Protein AF-A0A914IK37-F1 (afdb_monomer)

Foldseek 3Di:
DDWDKDKDWDDDPVDTKIFIATPPVRHTFKIKDWDQDPVLVVCVVVQQELDRTKIFIAGPVRHTQWIWGTDRGHNDLDIDTDGDPPHPDPVSVVVSVVVSVVCSQVRNPVPSVVVVVVVVVVVVD

Mean predicted aligned error: 7.6 Å

Solvent-accessible surface area (backbone atoms only — not comparable to full-atom values): 7090 Å² total; per-residue (Å²): 137,87,84,47,73,46,81,41,85,35,93,50,99,85,46,74,26,35,36,35,25,38,56,89,79,66,44,72,63,30,36,35,41,57,47,89,50,82,65,32,57,54,34,31,75,72,56,30,25,63,47,52,66,27,38,40,35,19,37,80,89,64,51,70,44,26,36,37,34,56,44,95,40,78,80,34,78,47,70,44,80,44,72,34,93,86,57,79,53,66,67,61,52,50,49,52,53,54,51,50,51,53,49,42,38,64,62,58,31,64,67,57,36,50,52,50,58,51,56,64,55,65,80,75,118

pLDDT: mean 80.35, std 10.43, range [40.88, 93.88]

Secondary structure (DSSP, 8-state):
-PPEEEEEEE--TTS-EEEEEEETTTEEEEEEEEE--THHHHHHHTTS-S---EEEEE-TTS-EEEEEEE---TT--PEEEEE-TT---HHHHHHHHHHHHHHIIIII-HHHHHHHHHHHHHTT-

Nearest PDB structures (foldseek):
  4pso-assembly1_A  TM=4.545E-01  e=4.685E-01  Aeropyrum pernix K1
  4v36-assembly1_A  TM=4.606E-01  e=4.966E-01  Bacillus licheniformis
  6ncg-assembly2_B  TM=4.195E-01  e=2.542E+00  Homo sapiens
  2l1u-assembly1_A  TM=3.674E-01  e=1.191E+00  Mus musculus

Structure (mmCIF, N/CA/C/O backbone):
data_AF-A0A914IK37-F1
#
_entry.id   AF-A0A914IK37-F1
#
loop_
_atom_site.group_PDB
_atom_site.id
_atom_site.type_symbol
_atom_site.label_atom_id
_atom_site.label_alt_id
_atom_site.label_comp_id
_atom_site.label_asym_id
_atom_site.label_entity_id
_atom_site.label_seq_id
_atom_site.pdbx_PDB_ins_code
_atom_site.Cartn_x
_atom_site.Cartn_y
_atom_site.Cartn_z
_atom_site.occupancy
_atom_site.B_iso_or_equiv
_atom_site.auth_seq_id
_atom_site.auth_comp_id
_atom_site.auth_asym_id
_atom_site.auth_atom_id
_atom_site.pdbx_PDB_model_num
ATOM 1 N N . MET A 1 1 ? 19.410 -13.176 0.084 1.00 58.50 1 MET A N 1
ATOM 2 C CA . MET A 1 1 ? 19.641 -11.716 -0.002 1.00 58.50 1 MET A CA 1
ATOM 3 C C . MET A 1 1 ? 18.293 -11.022 0.156 1.00 58.50 1 MET A C 1
ATOM 5 O O . MET A 1 1 ? 17.367 -11.407 -0.545 1.00 58.50 1 MET A O 1
ATOM 9 N N . ALA A 1 2 ? 18.136 -10.096 1.105 1.00 71.00 2 ALA A N 1
ATOM 10 C CA . ALA A 1 2 ? 16.859 -9.415 1.341 1.00 71.00 2 ALA A CA 1
ATOM 11 C C . ALA A 1 2 ? 16.770 -8.137 0.492 1.00 71.00 2 ALA A C 1
ATOM 13 O O . ALA A 1 2 ? 17.698 -7.331 0.497 1.00 71.00 2 ALA A O 1
ATOM 14 N N . THR A 1 3 ? 15.673 -7.948 -0.244 1.00 81.50 3 THR A N 1
ATOM 15 C CA . THR A 1 3 ? 15.407 -6.695 -0.969 1.00 81.50 3 THR A CA 1
ATOM 16 C C . THR A 1 3 ? 14.573 -5.778 -0.090 1.00 81.50 3 THR A C 1
ATOM 18 O O . THR A 1 3 ? 13.489 -6.164 0.344 1.00 81.50 3 THR A O 1
ATOM 21 N N . LEU A 1 4 ? 15.066 -4.565 0.161 1.00 86.31 4 LEU A N 1
ATOM 22 C CA . LEU A 1 4 ? 14.374 -3.589 0.992 1.00 86.31 4 LEU A CA 1
ATOM 23 C C . LEU A 1 4 ? 13.667 -2.549 0.122 1.00 86.31 4 LEU A C 1
ATOM 25 O O . LEU A 1 4 ? 14.247 -1.998 -0.815 1.00 86.31 4 LEU A O 1
ATOM 29 N N . PHE A 1 5 ? 12.413 -2.268 0.462 1.00 89.69 5 PHE A N 1
ATOM 30 C CA . PHE A 1 5 ? 11.593 -1.259 -0.197 1.00 89.69 5 PHE A CA 1
ATOM 31 C C . PHE A 1 5 ? 11.239 -0.158 0.792 1.00 89.69 5 PHE A C 1
ATOM 33 O O . PHE A 1 5 ? 10.947 -0.430 1.956 1.00 89.69 5 PHE A O 1
ATOM 40 N N . LYS A 1 6 ? 11.249 1.088 0.323 1.00 90.00 6 LYS A N 1
ATOM 41 C CA . LYS A 1 6 ? 10.846 2.254 1.109 1.00 90.00 6 LYS A CA 1
ATOM 42 C C . LYS A 1 6 ? 9.647 2.917 0.448 1.00 90.00 6 LYS A C 1
ATOM 44 O O . LYS A 1 6 ? 9.657 3.151 -0.757 1.00 90.00 6 LYS A O 1
ATOM 49 N N . VAL A 1 7 ? 8.638 3.244 1.248 1.00 90.25 7 VAL A N 1
ATOM 50 C CA . VAL A 1 7 ? 7.479 4.030 0.813 1.00 90.25 7 VAL A CA 1
ATOM 51 C C . VAL A 1 7 ? 7.735 5.489 1.160 1.00 90.25 7 VAL A C 1
ATOM 53 O O . VAL A 1 7 ? 8.059 5.813 2.302 1.00 90.25 7 VAL A O 1
ATOM 56 N N . MET A 1 8 ? 7.611 6.373 0.180 1.00 89.88 8 MET A N 1
ATOM 57 C CA . MET A 1 8 ? 7.798 7.809 0.355 1.00 89.88 8 MET A CA 1
ATOM 58 C C . MET A 1 8 ? 6.544 8.560 -0.064 1.00 89.88 8 MET A C 1
ATOM 60 O O . MET A 1 8 ? 5.905 8.201 -1.048 1.00 89.88 8 MET A O 1
ATOM 64 N N . ARG A 1 9 ? 6.205 9.616 0.677 1.00 88.31 9 ARG A N 1
ATOM 65 C CA . ARG A 1 9 ? 5.137 10.544 0.298 1.00 88.31 9 ARG A CA 1
ATOM 66 C C . ARG A 1 9 ? 5.575 11.370 -0.906 1.00 88.31 9 ARG A C 1
ATOM 68 O O . ARG A 1 9 ? 6.710 11.839 -0.956 1.00 88.31 9 ARG A O 1
ATOM 75 N N . GLN A 1 10 ? 4.656 11.571 -1.838 1.00 85.00 10 GLN A N 1
ATOM 76 C CA . GLN A 1 10 ? 4.812 12.436 -2.995 1.00 85.00 10 GLN A CA 1
ATOM 77 C C . GLN A 1 10 ? 3.698 13.496 -2.969 1.00 85.00 10 GLN A C 1
ATOM 79 O O . GLN A 1 10 ? 2.518 13.127 -2.952 1.00 85.00 10 GLN A O 1
ATOM 84 N N . PRO A 1 11 ? 4.036 14.799 -2.958 1.00 76.00 11 PRO A N 1
ATOM 85 C CA . PRO A 1 11 ? 3.041 15.863 -3.028 1.00 76.00 11 PRO A CA 1
ATOM 86 C C . PRO A 1 11 ? 2.193 15.727 -4.296 1.00 76.00 11 PRO A C 1
ATOM 88 O O . PRO A 1 11 ? 2.724 15.466 -5.376 1.00 76.00 11 PRO A O 1
ATOM 91 N N . SER A 1 12 ? 0.878 15.898 -4.173 1.00 71.06 12 SER A N 1
ATOM 92 C CA . SER A 1 12 ? -0.045 15.889 -5.306 1.00 71.06 12 SER A CA 1
ATOM 93 C C . SER A 1 12 ? -1.210 16.854 -5.059 1.00 71.06 12 SER A C 1
ATOM 95 O O . SER A 1 12 ? -1.661 16.971 -3.918 1.00 71.06 12 SER A O 1
ATOM 97 N N . PRO A 1 13 ? -1.730 17.531 -6.104 1.00 65.19 13 PRO A N 1
ATOM 98 C CA . PRO A 1 13 ? -2.841 18.479 -5.969 1.00 65.19 13 PRO A CA 1
ATOM 99 C C . PRO A 1 13 ? -4.135 17.845 -5.440 1.00 65.19 13 PRO A C 1
ATOM 101 O O . PRO A 1 13 ? -4.956 18.526 -4.838 1.00 65.19 13 PRO A O 1
ATOM 104 N N . LEU A 1 14 ? -4.323 16.542 -5.676 1.00 59.69 14 LEU A N 1
ATOM 105 C CA . LEU A 1 14 ? -5.562 15.809 -5.379 1.00 59.69 14 LEU A CA 1
ATOM 106 C C . LEU A 1 14 ? -5.486 14.971 -4.087 1.00 59.69 14 LEU A C 1
ATOM 108 O O . LEU A 1 14 ? -6.428 14.242 -3.776 1.00 59.69 14 LEU A O 1
ATOM 112 N N . GLY A 1 15 ? -4.381 15.050 -3.338 1.00 64.62 15 GLY A N 1
ATOM 113 C CA . GLY A 1 15 ? -4.197 14.327 -2.076 1.00 64.62 15 GLY A CA 1
ATOM 114 C C . GLY A 1 15 ? -2.789 13.764 -1.878 1.00 64.62 15 GLY A C 1
ATOM 115 O O . GLY A 1 15 ? -1.856 14.093 -2.603 1.00 64.62 15 GLY A O 1
ATOM 116 N N . GLU A 1 16 ? -2.630 12.898 -0.874 1.00 75.56 16 GLU A N 1
ATOM 117 C CA . GLU A 1 16 ? -1.355 12.230 -0.592 1.00 75.56 16 GLU A CA 1
ATOM 118 C C . GLU A 1 16 ? -1.131 11.075 -1.582 1.00 75.56 16 GLU A C 1
ATOM 120 O O . GLU A 1 16 ? -1.817 10.053 -1.523 1.00 75.56 16 GLU A O 1
ATOM 125 N N . ASN A 1 17 ? -0.162 11.235 -2.486 1.00 88.38 17 ASN A N 1
ATOM 126 C CA . ASN A 1 17 ? 0.355 10.142 -3.303 1.00 88.38 17 ASN A CA 1
ATOM 127 C C . ASN A 1 17 ? 1.606 9.558 -2.650 1.00 88.38 17 ASN A C 1
ATOM 129 O O . ASN A 1 17 ? 2.248 10.188 -1.806 1.00 88.38 17 ASN A O 1
ATOM 133 N N . TYR A 1 18 ? 1.972 8.351 -3.062 1.00 91.50 18 TYR A N 1
ATOM 134 C CA . TYR A 1 18 ? 3.151 7.667 -2.560 1.00 91.50 18 TYR A CA 1
ATOM 135 C C . TYR A 1 18 ? 3.949 7.041 -3.697 1.00 91.50 18 TYR A C 1
ATOM 137 O O . TYR A 1 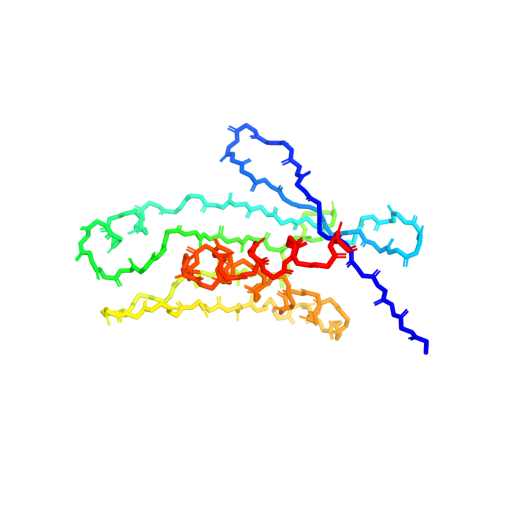18 ? 3.409 6.689 -4.745 1.00 91.50 18 TYR A O 1
ATOM 145 N N . VAL A 1 19 ? 5.244 6.868 -3.473 1.00 93.25 19 VAL A N 1
ATOM 146 C CA . VAL A 1 19 ? 6.142 6.133 -4.360 1.00 93.25 19 VAL A CA 1
ATOM 147 C C . VAL A 1 19 ? 6.868 5.064 -3.558 1.00 93.25 19 VAL A C 1
ATOM 149 O O . VAL A 1 19 ? 7.327 5.310 -2.440 1.00 93.25 19 VAL A O 1
ATOM 152 N N . VAL A 1 20 ? 6.954 3.863 -4.118 1.00 92.56 20 VAL A N 1
ATOM 153 C CA . VAL A 1 20 ? 7.766 2.780 -3.573 1.00 92.56 20 VAL A CA 1
ATOM 154 C C . VAL A 1 20 ? 9.089 2.765 -4.315 1.00 92.56 20 VAL A C 1
ATOM 156 O O . VAL A 1 20 ? 9.119 2.590 -5.535 1.00 92.56 20 VAL A O 1
ATOM 159 N N . ILE A 1 21 ? 10.178 2.922 -3.572 1.00 93.00 21 ILE A N 1
ATOM 160 C CA . ILE A 1 21 ? 11.538 2.867 -4.100 1.00 93.00 21 ILE A CA 1
ATOM 161 C C . ILE A 1 21 ? 12.253 1.611 -3.609 1.00 93.00 21 ILE A C 1
ATOM 163 O O . ILE A 1 21 ? 12.085 1.188 -2.460 1.00 93.00 21 ILE A O 1
ATOM 167 N N . ARG A 1 22 ? 13.070 1.018 -4.477 1.00 89.38 22 ARG A N 1
ATOM 168 C CA . ARG A 1 22 ? 13.982 -0.071 -4.116 1.00 89.38 22 ARG A CA 1
ATOM 169 C C . ARG A 1 22 ? 15.241 0.516 -3.475 1.00 89.38 22 ARG A C 1
ATOM 171 O O . ARG A 1 22 ? 15.867 1.414 -4.032 1.00 89.38 22 ARG A O 1
ATOM 178 N N . ASN A 1 23 ? 15.629 0.017 -2.306 1.00 83.94 23 ASN A N 1
ATOM 179 C CA . ASN A 1 23 ? 16.883 0.382 -1.644 1.00 83.94 23 ASN A CA 1
ATOM 180 C C . ASN A 1 23 ? 17.947 -0.691 -1.968 1.00 83.94 23 ASN A C 1
ATOM 182 O O . ASN A 1 23 ? 17.606 -1.876 -1.909 1.00 83.94 23 ASN A O 1
ATOM 186 N N . PRO A 1 24 ? 19.210 -0.348 -2.304 1.00 80.56 24 PRO A N 1
ATOM 187 C CA . PRO A 1 24 ? 19.829 0.983 -2.366 1.00 80.56 24 PRO A CA 1
ATOM 188 C C . PRO A 1 24 ? 19.752 1.708 -3.717 1.00 80.56 24 PRO A C 1
ATOM 190 O O . PRO A 1 24 ? 20.188 2.853 -3.793 1.00 80.56 24 PRO A O 1
ATOM 193 N N . SER A 1 25 ? 19.201 1.093 -4.770 1.00 79.31 25 SER A N 1
ATOM 194 C CA . SER A 1 25 ? 19.222 1.669 -6.128 1.00 79.31 25 SER A CA 1
ATOM 195 C C . SER A 1 25 ? 18.438 2.978 -6.276 1.00 79.31 25 SER A C 1
ATOM 197 O O . SER A 1 25 ? 18.603 3.670 -7.275 1.00 79.31 25 SER A O 1
ATOM 199 N N . LYS A 1 26 ? 17.589 3.326 -5.297 1.00 82.31 26 LYS A N 1
ATOM 200 C CA . LYS A 1 26 ? 16.671 4.480 -5.318 1.00 82.31 26 LYS A CA 1
ATOM 201 C C . LYS A 1 26 ? 15.751 4.492 -6.543 1.00 82.31 26 LYS A C 1
ATOM 203 O O . LYS A 1 26 ? 15.165 5.519 -6.874 1.00 82.31 26 LYS A O 1
ATOM 208 N N . GLU A 1 27 ? 15.596 3.341 -7.185 1.00 87.38 27 GLU A N 1
ATOM 209 C CA . GLU A 1 27 ? 14.775 3.189 -8.371 1.00 87.38 27 GLU A CA 1
ATOM 210 C C . GLU A 1 27 ? 13.297 3.123 -7.963 1.00 87.38 27 GLU A C 1
ATOM 212 O O . GLU A 1 27 ? 12.941 2.314 -7.092 1.00 87.38 27 GLU A O 1
ATOM 217 N N . PRO A 1 28 ? 12.425 3.963 -8.548 1.00 89.88 28 PRO A N 1
ATOM 218 C CA . PRO A 1 28 ? 11.002 3.905 -8.281 1.00 89.88 28 PRO A CA 1
ATOM 219 C C . PRO A 1 28 ? 10.397 2.685 -8.980 1.00 89.88 28 PRO A C 1
ATOM 221 O O . PRO A 1 28 ? 10.461 2.536 -10.195 1.00 89.88 28 PRO A O 1
ATOM 224 N N . VAL A 1 29 ? 9.789 1.802 -8.195 1.00 91.00 29 VAL A N 1
ATOM 225 C CA . VAL A 1 29 ? 9.208 0.544 -8.688 1.00 91.00 29 VAL A CA 1
ATOM 226 C C . VAL A 1 29 ? 7.709 0.696 -8.926 1.00 91.00 29 VAL A C 1
ATOM 228 O O . VAL A 1 29 ? 7.124 0.035 -9.784 1.00 91.00 29 VAL A O 1
ATOM 231 N N . MET A 1 30 ? 7.065 1.561 -8.144 1.00 92.38 30 MET A N 1
ATOM 232 C CA . MET A 1 30 ? 5.615 1.661 -8.103 1.00 92.38 30 MET A CA 1
ATOM 233 C C . MET A 1 30 ? 5.181 3.029 -7.600 1.00 92.38 30 MET A C 1
ATOM 235 O O . MET A 1 30 ? 5.757 3.570 -6.655 1.00 92.38 30 MET A O 1
ATOM 239 N N . LYS A 1 31 ? 4.108 3.544 -8.187 1.00 93.88 31 LYS A N 1
ATOM 240 C CA . LYS A 1 31 ? 3.379 4.710 -7.708 1.00 93.88 31 LYS A CA 1
ATOM 241 C C . LYS A 1 31 ? 2.075 4.257 -7.069 1.00 93.88 31 LYS A C 1
ATOM 243 O O . LYS A 1 31 ? 1.435 3.318 -7.540 1.00 93.88 31 LYS A O 1
ATOM 248 N N . ILE A 1 32 ? 1.676 4.927 -6.001 1.00 92.56 32 ILE A N 1
ATOM 249 C CA . ILE A 1 32 ? 0.419 4.669 -5.319 1.00 92.56 32 ILE A CA 1
ATOM 250 C C . ILE A 1 32 ? -0.359 5.969 -5.250 1.00 92.56 32 ILE A C 1
ATOM 252 O O . ILE A 1 32 ? 0.126 6.974 -4.730 1.00 92.56 32 ILE A O 1
ATOM 256 N N . GLU A 1 33 ? -1.559 5.950 -5.805 1.00 90.69 33 GLU A N 1
ATOM 257 C CA . GLU A 1 33 ? -2.399 7.135 -5.919 1.00 90.69 33 GLU A CA 1
ATOM 258 C C . GLU A 1 33 ? -3.636 6.980 -5.054 1.00 90.69 33 GLU A C 1
ATOM 260 O O . GLU A 1 33 ? -4.330 5.960 -5.128 1.00 90.69 33 GLU A O 1
ATOM 265 N N . ARG A 1 34 ? -3.915 7.995 -4.235 1.00 86.44 34 ARG A N 1
ATOM 266 C CA . ARG A 1 34 ? -5.169 8.058 -3.492 1.00 86.44 34 ARG A CA 1
ATOM 267 C C . ARG A 1 34 ? -6.280 8.494 -4.436 1.00 86.44 34 ARG A C 1
ATOM 269 O O . ARG A 1 34 ? -6.169 9.516 -5.107 1.00 86.44 34 ARG A O 1
ATOM 276 N N . VAL A 1 35 ? -7.365 7.734 -4.458 1.00 84.12 35 VAL A N 1
ATOM 277 C CA . VAL A 1 35 ? -8.538 8.013 -5.285 1.00 84.12 35 VAL A CA 1
ATOM 278 C C . VAL A 1 35 ? -9.712 8.356 -4.382 1.00 84.12 35 VAL A C 1
ATOM 280 O O . VAL A 1 35 ? -10.055 7.606 -3.466 1.00 84.12 35 VAL A O 1
ATOM 283 N N . VAL A 1 36 ? -10.346 9.494 -4.653 1.00 74.25 36 VAL A N 1
ATOM 284 C CA . VAL A 1 36 ? -11.599 9.881 -4.004 1.00 74.25 36 VAL A CA 1
ATOM 285 C C . VAL A 1 36 ? -12.741 9.268 -4.803 1.00 74.25 36 VAL A C 1
ATOM 287 O O . VAL A 1 36 ? -12.963 9.624 -5.955 1.00 74.25 36 VAL A O 1
ATOM 290 N N . ALA A 1 37 ? -13.459 8.324 -4.202 1.00 70.94 37 ALA A N 1
ATOM 291 C CA . ALA A 1 37 ? -14.614 7.687 -4.824 1.00 70.94 37 ALA A CA 1
ATOM 292 C C . ALA A 1 37 ? -15.894 8.109 -4.091 1.00 70.94 37 ALA A C 1
ATOM 294 O O . ALA A 1 37 ? -16.005 7.926 -2.881 1.00 70.94 37 ALA A O 1
ATOM 295 N N . SER A 1 38 ? -16.854 8.668 -4.833 1.00 68.12 38 SER A N 1
ATOM 296 C CA . SER A 1 38 ? -18.015 9.418 -4.318 1.00 68.12 38 SER A CA 1
ATOM 297 C C . SER A 1 38 ? -18.898 8.665 -3.314 1.00 68.12 38 SER A C 1
ATOM 299 O O . SER A 1 38 ? -19.456 9.283 -2.413 1.00 68.12 38 SER A O 1
ATOM 301 N N . LEU A 1 39 ? -18.992 7.337 -3.413 1.00 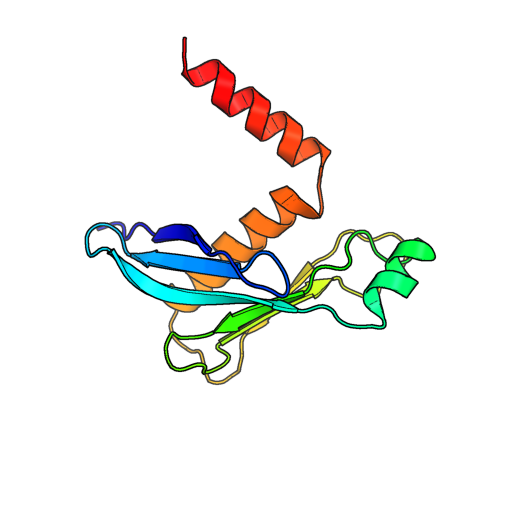74.44 39 LEU A N 1
ATOM 302 C CA . LEU A 1 39 ? -19.841 6.520 -2.534 1.00 74.44 39 LEU A CA 1
ATOM 303 C C . LEU A 1 39 ? -19.233 6.255 -1.147 1.00 74.44 39 LEU A C 1
ATOM 305 O O . LEU A 1 39 ? -19.961 6.032 -0.181 1.00 74.44 39 LEU A O 1
ATOM 309 N N . TYR A 1 40 ? -17.905 6.280 -1.015 1.00 77.19 40 TYR A N 1
AT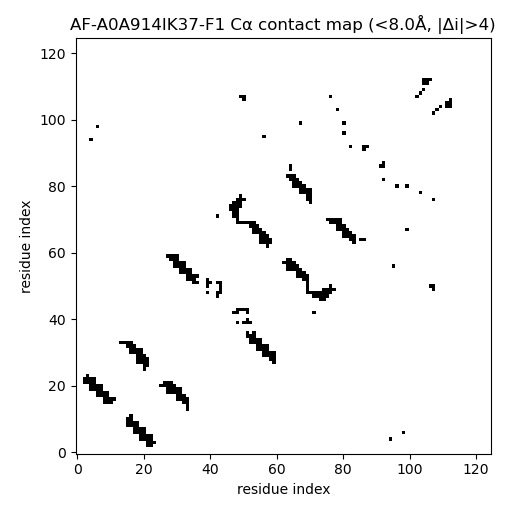OM 310 C CA . TYR A 1 40 ? -17.239 5.914 0.238 1.00 77.19 40 TYR A CA 1
ATOM 311 C C . TYR A 1 40 ? -17.350 6.978 1.343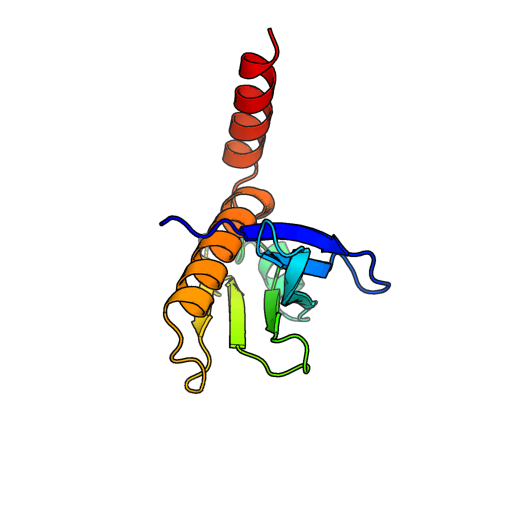 1.00 77.19 40 TYR A C 1
ATOM 313 O O . TYR A 1 40 ? -17.538 6.598 2.499 1.00 77.19 40 TYR A O 1
ATOM 321 N N . PRO A 1 41 ? -17.286 8.294 1.049 1.00 77.69 41 PRO A N 1
ATOM 322 C CA . PRO A 1 41 ? -17.609 9.331 2.025 1.00 77.69 41 PRO A CA 1
ATOM 323 C C . PRO A 1 41 ? -19.016 9.181 2.609 1.00 77.69 41 PRO A C 1
ATOM 325 O O . PRO A 1 41 ? -19.175 9.289 3.822 1.00 77.69 41 PRO A O 1
ATOM 328 N N . ILE A 1 42 ? -20.008 8.860 1.770 1.00 80.44 42 ILE A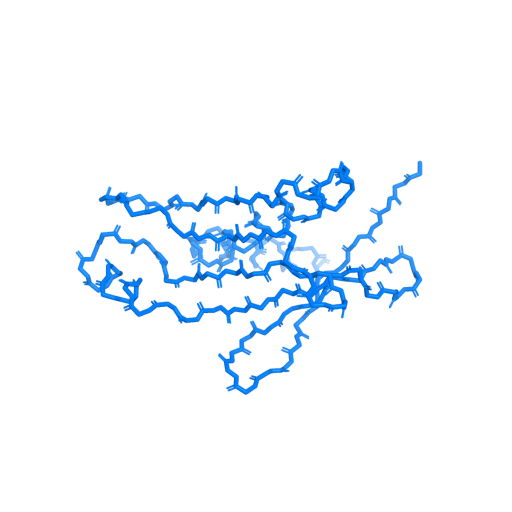 N 1
ATOM 329 C CA . ILE A 1 42 ? -21.399 8.649 2.200 1.00 80.44 42 ILE A CA 1
ATOM 330 C C . ILE A 1 42 ? -21.480 7.424 3.118 1.00 80.44 42 ILE A C 1
ATOM 332 O O . ILE A 1 42 ? -21.985 7.522 4.233 1.00 80.44 42 ILE A O 1
ATOM 336 N N . GLY A 1 43 ? -20.902 6.292 2.701 1.00 76.19 43 GLY A N 1
ATOM 337 C CA . GLY A 1 43 ? -20.876 5.080 3.524 1.00 76.19 43 GLY A CA 1
ATOM 338 C C . GLY A 1 43 ? -20.170 5.281 4.870 1.00 76.19 43 GLY A C 1
ATOM 339 O O . GLY A 1 43 ? -20.624 4.753 5.880 1.00 76.19 43 GLY A O 1
ATOM 340 N N . LYS A 1 44 ? -19.108 6.093 4.919 1.00 75.56 44 LYS A N 1
ATOM 341 C CA . LYS A 1 44 ? -18.437 6.457 6.175 1.00 75.56 44 LYS A CA 1
ATOM 342 C C . LYS A 1 44 ? -19.325 7.327 7.067 1.00 75.56 44 LYS A C 1
ATOM 344 O O . LYS A 1 44 ? -19.434 7.047 8.256 1.00 75.56 44 LYS A O 1
ATOM 349 N N . ALA A 1 45 ? -19.973 8.349 6.505 1.00 80.00 45 ALA A N 1
ATOM 350 C CA . ALA A 1 45 ? -20.877 9.228 7.249 1.00 80.00 45 ALA A CA 1
ATOM 351 C C . ALA A 1 45 ? -22.072 8.465 7.850 1.00 80.00 45 ALA A C 1
ATOM 353 O O . ALA A 1 45 ? -22.504 8.773 8.954 1.00 80.00 45 ALA A O 1
ATOM 354 N N . MET A 1 46 ? -22.557 7.431 7.157 1.00 79.94 46 MET A N 1
ATOM 355 C CA . MET A 1 46 ? -23.634 6.548 7.622 1.00 79.94 46 MET A CA 1
ATOM 356 C C . MET A 1 46 ? -23.167 5.442 8.591 1.00 79.94 46 MET A C 1
ATOM 358 O O . MET A 1 46 ? -23.969 4.592 8.966 1.00 79.94 46 MET A O 1
ATOM 362 N N . GLY A 1 47 ? -21.882 5.395 8.966 1.00 72.56 47 GLY A N 1
ATOM 363 C CA . GLY A 1 47 ? -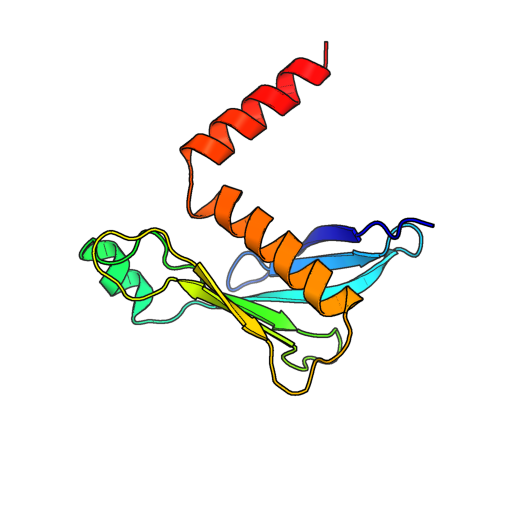21.333 4.355 9.849 1.00 72.56 47 GLY A CA 1
ATOM 364 C C . GLY A 1 47 ? -21.160 2.976 9.196 1.00 72.56 47 GLY A C 1
ATOM 365 O O . GLY A 1 47 ? -20.825 2.007 9.870 1.00 72.56 47 GLY A O 1
ATOM 366 N N . LEU A 1 48 ? -21.345 2.868 7.878 1.00 73.75 48 LEU A N 1
ATOM 367 C CA . LEU A 1 48 ? -21.206 1.617 7.123 1.00 73.75 48 LEU A CA 1
ATOM 368 C C . LEU A 1 48 ? -19.746 1.277 6.801 1.00 73.75 48 LEU A C 1
ATOM 370 O O . LEU A 1 48 ? -19.453 0.144 6.427 1.00 73.75 48 LEU A O 1
ATOM 374 N N . LEU A 1 49 ? -18.841 2.255 6.900 1.00 72.38 49 LEU A N 1
ATOM 375 C CA . LEU A 1 49 ? -17.428 2.121 6.556 1.00 72.38 49 LEU A CA 1
ATOM 376 C C . LEU A 1 49 ? -16.526 2.776 7.599 1.00 72.38 49 LEU A C 1
ATOM 378 O O . LEU A 1 49 ? -16.727 3.935 7.952 1.00 72.38 49 LEU A O 1
ATOM 382 N N . GLY A 1 50 ? -15.451 2.088 7.987 1.00 68.94 50 GLY A N 1
ATOM 383 C CA . GLY A 1 50 ? -14.405 2.670 8.838 1.00 68.94 50 GLY A CA 1
ATOM 384 C C . GLY A 1 50 ? -13.480 3.663 8.121 1.00 68.94 50 GLY A C 1
ATOM 385 O O . GLY A 1 50 ? -12.877 4.532 8.748 1.00 68.94 50 GLY A O 1
ATOM 386 N N . THR A 1 51 ? -13.367 3.579 6.792 1.00 72.38 51 THR A N 1
ATOM 387 C CA . THR A 1 51 ? -12.488 4.444 5.991 1.00 72.38 51 THR A CA 1
ATOM 388 C C . THR A 1 51 ? -13.076 4.717 4.611 1.00 72.38 51 THR A C 1
ATOM 390 O O . THR A 1 51 ? -13.848 3.920 4.084 1.00 72.38 51 THR A O 1
ATOM 393 N N . ASN A 1 52 ? -12.719 5.861 4.028 1.00 73.50 52 ASN A N 1
ATOM 394 C CA . ASN A 1 52 ? -13.085 6.259 2.670 1.00 73.50 52 ASN A CA 1
ATOM 395 C C . ASN A 1 52 ? -11.925 6.113 1.668 1.00 73.50 52 ASN A C 1
ATOM 397 O O . ASN A 1 52 ? -12.054 6.534 0.519 1.00 73.50 52 ASN A O 1
ATOM 401 N N . CYS A 1 53 ? -10.785 5.566 2.098 1.00 73.44 53 CYS A N 1
ATOM 402 C CA . CYS A 1 53 ? -9.551 5.602 1.324 1.00 73.44 53 CYS A CA 1
ATOM 403 C C . CYS A 1 53 ? -9.468 4.460 0.311 1.00 73.44 53 CYS A C 1
ATOM 405 O O . CYS A 1 53 ? -9.492 3.281 0.665 1.00 73.44 53 CYS A O 1
ATOM 407 N N . VAL A 1 54 ? -9.335 4.831 -0.962 1.00 84.44 54 VAL A N 1
ATOM 408 C CA . VAL A 1 54 ? -9.034 3.919 -2.065 1.00 84.44 54 VAL A CA 1
ATOM 409 C C . VAL A 1 54 ? -7.642 4.251 -2.585 1.00 84.44 54 VAL A C 1
ATOM 411 O O . VAL A 1 54 ? -7.342 5.416 -2.839 1.00 84.44 54 VAL A O 1
ATOM 414 N N . TYR A 1 55 ? -6.807 3.231 -2.762 1.00 88.69 55 TYR A N 1
ATOM 415 C CA . TYR A 1 55 ? -5.452 3.372 -3.291 1.00 88.69 55 TYR A CA 1
ATOM 416 C C . TYR A 1 55 ? -5.289 2.564 -4.564 1.00 88.69 55 TYR A C 1
ATOM 418 O O . TYR A 1 55 ? -5.600 1.374 -4.582 1.00 88.69 55 TYR A O 1
ATOM 426 N N . TRP A 1 56 ? -4.789 3.188 -5.624 1.00 91.88 56 TRP A N 1
ATOM 427 C CA . TRP A 1 56 ? -4.415 2.510 -6.861 1.00 91.88 56 TRP A CA 1
ATOM 428 C C . TRP A 1 56 ? -2.913 2.289 -6.887 1.00 91.88 56 TRP A C 1
ATOM 430 O O . TRP A 1 56 ? -2.146 3.241 -6.790 1.00 91.88 56 TRP A O 1
ATOM 440 N N . PHE A 1 57 ? -2.506 1.036 -7.051 1.00 93.19 57 PHE A N 1
ATOM 441 C CA . PHE A 1 57 ? -1.117 0.646 -7.236 1.00 93.19 57 PHE A CA 1
ATOM 442 C C . PHE A 1 57 ? -0.841 0.638 -8.731 1.00 93.19 57 PHE A C 1
ATOM 444 O O . PHE A 1 57 ? -1.489 -0.091 -9.486 1.00 93.19 57 PHE A O 1
ATOM 451 N N . LYS A 1 58 ? 0.109 1.462 -9.158 1.00 93.00 58 LYS A N 1
ATOM 452 C CA . LYS A 1 58 ? 0.489 1.630 -10.554 1.00 93.00 58 LYS A CA 1
ATOM 453 C C . LYS A 1 58 ? 1.973 1.373 -10.731 1.00 93.00 58 LYS A C 1
ATOM 455 O O . LYS A 1 58 ? 2.786 1.741 -9.884 1.00 93.00 58 LYS A O 1
ATOM 460 N N . ARG A 1 59 ? 2.341 0.782 -11.858 1.00 91.56 59 ARG A N 1
ATOM 461 C CA . ARG A 1 59 ? 3.721 0.833 -12.335 1.00 91.56 59 ARG A CA 1
ATOM 462 C C . ARG A 1 59 ? 4.047 2.276 -12.750 1.00 91.56 59 ARG A C 1
ATOM 464 O O . ARG A 1 59 ? 3.149 3.094 -12.949 1.00 91.56 59 ARG A O 1
ATOM 471 N N . MET A 1 60 ? 5.332 2.596 -12.864 1.00 90.19 60 MET A N 1
ATOM 472 C CA . MET A 1 60 ? 5.793 3.931 -13.268 1.00 90.19 60 MET A CA 1
ATOM 473 C C . MET A 1 60 ? 5.308 4.361 -14.663 1.00 90.19 60 MET A C 1
ATOM 475 O O . MET A 1 60 ? 5.179 5.554 -14.907 1.00 90.19 60 MET A O 1
ATOM 479 N N . ASP A 1 61 ? 4.971 3.408 -15.536 1.00 89.38 61 ASP A N 1
ATOM 480 C CA . ASP A 1 61 ? 4.363 3.647 -16.855 1.00 89.38 61 ASP A CA 1
ATOM 481 C C . ASP A 1 61 ? 2.848 3.948 -16.803 1.00 89.38 61 ASP A C 1
ATOM 483 O O . ASP A 1 61 ? 2.222 4.177 -17.834 1.00 89.38 61 ASP A O 1
ATOM 487 N N . GLY A 1 62 ? 2.241 3.951 -15.611 1.00 87.25 62 GLY A N 1
ATOM 488 C CA . GLY A 1 62 ? 0.813 4.201 -15.407 1.00 87.25 62 GLY A CA 1
ATOM 489 C C . GLY A 1 62 ? -0.069 2.949 -15.406 1.00 87.25 62 GLY A C 1
ATOM 490 O O . GLY A 1 62 ? -1.245 3.049 -15.042 1.00 87.25 62 GLY A O 1
ATOM 491 N N . THR A 1 63 ? 0.474 1.769 -15.726 1.00 90.56 63 THR A N 1
ATOM 492 C CA . THR A 1 63 ? -0.273 0.501 -15.721 1.00 90.56 63 THR A CA 1
ATOM 493 C C . THR A 1 63 ? -0.784 0.174 -14.322 1.00 90.56 63 THR A C 1
ATOM 495 O O . THR A 1 63 ? -0.010 0.128 -13.365 1.00 90.56 63 THR A O 1
ATOM 498 N N . VAL A 1 64 ? -2.083 -0.107 -14.189 1.00 91.88 64 VAL A N 1
ATOM 499 C CA . VAL A 1 64 ? -2.683 -0.491 -12.903 1.00 91.88 64 VAL A CA 1
ATOM 500 C C . VAL A 1 64 ? -2.315 -1.936 -12.555 1.00 91.88 64 VAL A C 1
ATOM 502 O O . VAL A 1 64 ? -2.657 -2.882 -13.263 1.00 91.88 64 VAL A O 1
ATOM 505 N N . LEU A 1 65 ? -1.638 -2.098 -11.422 1.00 92.19 65 LEU A N 1
ATOM 506 C CA . LEU A 1 65 ? -1.203 -3.376 -10.848 1.00 92.19 65 LEU A CA 1
ATOM 507 C C . LEU A 1 65 ? -2.224 -3.938 -9.851 1.00 92.19 65 LEU A C 1
ATOM 509 O O . LEU A 1 65 ? -2.240 -5.132 -9.548 1.00 92.19 65 LEU A O 1
ATOM 513 N N . GLY A 1 66 ? -3.077 -3.065 -9.323 1.00 91.81 66 GLY A N 1
ATOM 514 C CA . GLY A 1 66 ? -4.153 -3.416 -8.413 1.00 91.81 66 GLY A CA 1
ATOM 515 C C . GLY A 1 66 ? -4.621 -2.225 -7.598 1.00 91.81 66 GLY A C 1
ATOM 516 O O . GLY A 1 66 ? -4.221 -1.086 -7.834 1.00 91.81 66 GLY A O 1
ATOM 517 N N . TYR A 1 67 ? -5.489 -2.488 -6.634 1.00 90.25 67 TYR A N 1
ATOM 518 C CA . TYR A 1 67 ? -6.037 -1.454 -5.772 1.00 90.25 67 TYR A CA 1
ATOM 519 C C . TYR A 1 67 ? -6.415 -1.984 -4.394 1.00 90.25 67 TYR A C 1
ATOM 521 O O . TYR A 1 67 ? -6.728 -3.163 -4.220 1.00 90.25 67 TYR A O 1
ATOM 529 N N . VAL A 1 68 ? -6.420 -1.078 -3.423 1.00 88.25 68 VAL A N 1
ATOM 530 C CA . VAL A 1 68 ? -6.956 -1.290 -2.079 1.00 88.25 68 VAL A CA 1
ATOM 531 C C . VAL A 1 68 ? -8.212 -0.454 -1.926 1.00 88.25 68 VAL A C 1
ATOM 533 O O . VAL A 1 68 ? -8.225 0.718 -2.297 1.00 88.25 68 VAL A O 1
ATOM 536 N N . ARG A 1 69 ? -9.275 -1.055 -1.395 1.00 85.69 69 ARG A N 1
ATOM 537 C CA . ARG A 1 69 ? -10.541 -0.371 -1.102 1.00 85.69 69 ARG A CA 1
ATOM 538 C C . ARG A 1 69 ? -11.180 -0.935 0.162 1.00 85.69 69 ARG A C 1
ATOM 540 O O . ARG A 1 69 ? -10.999 -2.124 0.428 1.00 85.69 69 ARG A O 1
ATOM 547 N N . PRO A 1 70 ? -11.970 -0.160 0.910 1.00 77.56 70 PRO A N 1
ATOM 548 C CA . PRO A 1 70 ? -12.742 -0.712 2.009 1.00 77.56 70 PRO A CA 1
ATOM 549 C C . PRO A 1 70 ? -13.879 -1.582 1.474 1.00 77.56 70 PRO A C 1
ATOM 551 O O . PRO A 1 70 ? -14.428 -1.352 0.391 1.00 77.56 70 PRO A O 1
ATOM 554 N N . LYS A 1 71 ? -14.206 -2.631 2.224 1.00 76.62 71 LYS A N 1
ATOM 555 C CA . LYS A 1 71 ? -15.346 -3.491 1.930 1.00 76.62 71 LYS A CA 1
ATOM 556 C C . LYS A 1 71 ? -16.619 -2.780 2.386 1.00 76.62 71 LYS A C 1
ATOM 558 O O . LYS A 1 71 ? -16.692 -2.322 3.518 1.00 76.62 71 LYS A O 1
ATOM 563 N N . LEU A 1 72 ? -17.627 -2.735 1.518 1.00 69.00 72 LEU A N 1
ATOM 564 C CA . LEU A 1 72 ? -18.967 -2.248 1.850 1.00 69.00 72 LEU A CA 1
ATOM 565 C C . LEU A 1 72 ? -19.702 -3.295 2.704 1.00 69.00 72 LEU A C 1
ATOM 567 O O . LEU A 1 72 ? -20.536 -4.036 2.191 1.00 69.00 72 LEU A O 1
ATOM 571 N N . VAL A 1 73 ? -19.335 -3.429 3.978 1.00 63.97 73 VAL A N 1
ATOM 572 C CA . VAL A 1 73 ? -20.040 -4.281 4.948 1.00 63.97 73 VAL A CA 1
ATOM 573 C C . VAL A 1 73 ? -20.212 -3.509 6.251 1.00 63.97 73 VAL A C 1
ATOM 575 O O . VAL A 1 73 ? -19.235 -2.983 6.784 1.00 63.97 73 VAL A O 1
ATOM 578 N N . LEU A 1 74 ? -21.452 -3.501 6.753 1.00 59.59 74 LEU A N 1
ATOM 579 C CA . LEU A 1 74 ? -21.868 -2.899 8.023 1.00 59.59 74 LEU A CA 1
ATOM 580 C C . LEU A 1 74 ? -20.877 -3.219 9.156 1.00 59.59 74 LEU A C 1
ATOM 582 O O . LEU A 1 74 ? -20.555 -4.383 9.388 1.00 59.59 74 LEU A O 1
ATOM 586 N N . ASN A 1 75 ? -20.426 -2.180 9.865 1.00 59.53 75 ASN A N 1
ATOM 587 C CA . ASN A 1 75 ? -19.605 -2.263 11.081 1.00 59.53 75 ASN A CA 1
ATOM 588 C C . ASN A 1 75 ? -18.251 -2.983 10.936 1.00 59.53 75 ASN A C 1
ATOM 590 O O . ASN A 1 75 ? -17.742 -3.535 11.911 1.00 59.53 75 ASN A O 1
ATOM 594 N N . SER A 1 76 ? -17.640 -2.984 9.746 1.00 61.75 76 SER A N 1
ATOM 595 C CA . SER A 1 76 ? -16.340 -3.635 9.537 1.00 61.75 76 SER A CA 1
ATOM 596 C C . SER A 1 76 ? -15.246 -2.675 9.052 1.00 61.75 76 SER A C 1
ATOM 598 O O . SER A 1 76 ? -15.443 -1.868 8.144 1.00 61.75 76 SER A O 1
ATOM 600 N N . ASN A 1 77 ? -14.044 -2.817 9.622 1.00 68.50 77 ASN A N 1
ATOM 601 C CA . ASN A 1 77 ? -12.817 -2.131 9.191 1.00 68.50 77 ASN A CA 1
ATOM 602 C C . ASN A 1 77 ? -12.018 -2.998 8.205 1.00 68.50 77 ASN A C 1
ATOM 604 O O . ASN A 1 77 ? -10.799 -3.150 8.311 1.00 68.50 77 ASN A O 1
ATOM 608 N N . THR A 1 78 ? -12.707 -3.638 7.260 1.00 73.81 78 THR A N 1
ATOM 609 C CA . THR A 1 78 ? -12.068 -4.535 6.295 1.00 73.81 78 THR A CA 1
ATOM 610 C C . THR A 1 78 ? -11.615 -3.766 5.057 1.00 73.81 78 THR A C 1
ATOM 612 O O . THR A 1 78 ? -12.424 -3.128 4.384 1.00 73.81 78 THR A O 1
ATOM 615 N N . LEU A 1 79 ? -10.335 -3.892 4.702 1.00 76.25 79 LEU A N 1
ATOM 616 C CA . LEU A 1 79 ? -9.803 -3.474 3.404 1.00 76.25 79 LEU A CA 1
ATOM 617 C C . LEU A 1 79 ? -9.604 -4.696 2.505 1.00 76.25 79 LEU A C 1
ATOM 619 O O . LEU A 1 79 ? -9.120 -5.737 2.942 1.00 76.25 79 LEU A O 1
ATOM 623 N N . ILE A 1 80 ? -9.960 -4.557 1.235 1.00 82.31 80 ILE A N 1
ATOM 624 C CA . ILE A 1 80 ? -9.740 -5.552 0.190 1.00 82.31 80 ILE A CA 1
ATOM 625 C C . ILE A 1 80 ? -8.570 -5.091 -0.667 1.00 82.31 80 ILE A C 1
ATOM 627 O O . ILE A 1 80 ? -8.633 -4.011 -1.256 1.00 82.31 80 ILE A O 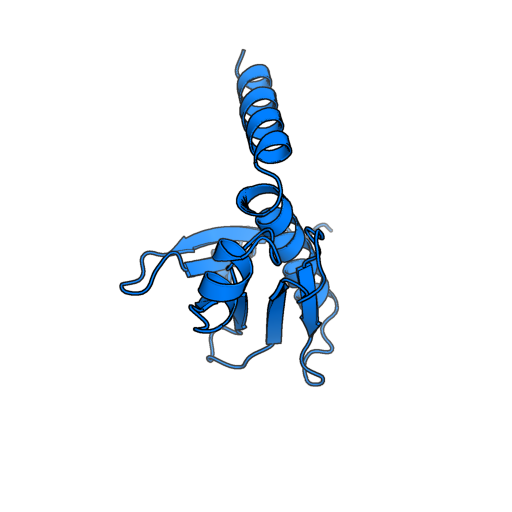1
ATOM 631 N N . VAL A 1 81 ? -7.556 -5.947 -0.795 1.00 85.69 81 VAL A N 1
ATOM 632 C CA . VAL A 1 81 ? -6.484 -5.819 -1.788 1.00 85.69 81 VAL A CA 1
ATOM 633 C C . VAL A 1 81 ? -6.879 -6.631 -3.019 1.00 85.69 81 VAL A C 1
ATOM 635 O O . VAL A 1 81 ? -7.060 -7.845 -2.925 1.00 85.69 81 VAL A O 1
ATOM 638 N N . LYS A 1 82 ? -7.025 -5.985 -4.177 1.00 86.69 82 LYS A N 1
ATOM 639 C CA . LYS A 1 82 ? -7.270 -6.669 -5.451 1.00 86.69 82 LYS A CA 1
ATOM 640 C C . LYS A 1 82 ? -6.079 -6.477 -6.378 1.00 86.69 82 LYS A C 1
ATOM 642 O O . LYS A 1 82 ? -5.741 -5.348 -6.718 1.00 86.69 82 LYS A O 1
ATOM 647 N N . PHE A 1 83 ? -5.492 -7.581 -6.820 1.00 85.12 83 PHE A N 1
ATOM 648 C CA . PHE A 1 83 ? -4.465 -7.595 -7.860 1.00 85.12 83 PHE A CA 1
ATOM 649 C C . PHE A 1 83 ? -5.127 -7.616 -9.238 1.00 85.12 83 PHE A C 1
ATOM 651 O O . PHE A 1 83 ? -6.177 -8.245 -9.411 1.00 85.12 83 PHE A O 1
ATOM 658 N N . THR A 1 84 ? -4.538 -6.937 -10.218 1.00 83.19 84 THR A N 1
ATOM 659 C CA . THR A 1 84 ? -4.928 -7.140 -11.617 1.00 83.19 84 THR A CA 1
ATOM 660 C C . THR A 1 84 ? -4.410 -8.496 -12.096 1.00 83.19 84 THR A C 1
ATOM 662 O O . THR A 1 84 ? -3.348 -8.951 -11.671 1.00 83.19 84 THR A O 1
ATOM 665 N N . SER A 1 85 ? -5.166 -9.172 -12.967 1.00 65.94 85 SER A N 1
ATOM 666 C CA . SER A 1 85 ? -4.803 -10.499 -13.499 1.00 65.94 85 SER A CA 1
ATOM 667 C C . SER A 1 85 ? -3.488 -10.492 -14.283 1.00 65.94 85 SER A C 1
ATOM 669 O O . SER A 1 85 ? -2.860 -11.532 -14.440 1.00 65.94 85 SER A O 1
ATOM 671 N N . THR A 1 86 ? -3.057 -9.319 -14.743 1.00 73.56 86 THR A N 1
ATOM 672 C CA . THR A 1 86 ? -1.815 -9.104 -15.488 1.00 73.56 86 THR A CA 1
ATOM 673 C C . THR A 1 86 ? -0.567 -9.051 -14.605 1.00 73.56 86 THR A C 1
ATOM 675 O O . THR A 1 86 ? 0.542 -9.055 -15.131 1.00 73.56 86 THR A O 1
ATOM 678 N N . ASN A 1 87 ? -0.708 -9.007 -13.276 1.00 74.44 87 ASN A N 1
ATOM 679 C CA . ASN A 1 87 ? 0.422 -8.895 -12.359 1.00 74.44 87 ASN A CA 1
ATOM 680 C C . ASN A 1 87 ? 0.780 -10.247 -11.717 1.00 74.44 87 ASN A C 1
ATOM 682 O O . ASN A 1 87 ? 0.247 -10.619 -10.668 1.00 74.44 87 ASN A O 1
ATOM 686 N N . THR A 1 88 ? 1.699 -10.980 -12.347 1.00 80.25 88 THR A N 1
ATOM 687 C CA . THR A 1 88 ? 2.183 -12.297 -11.890 1.00 80.25 88 THR A CA 1
ATOM 688 C C . THR A 1 88 ? 3.448 -12.228 -11.029 1.00 80.25 88 THR A C 1
ATOM 690 O O . THR A 1 88 ? 3.823 -13.228 -10.419 1.00 80.25 88 THR A O 1
ATOM 693 N N . ASP A 1 89 ? 4.086 -11.059 -10.928 1.00 87.00 89 ASP A N 1
ATOM 694 C CA . ASP A 1 89 ? 5.344 -10.881 -10.202 1.00 87.00 89 ASP A CA 1
ATOM 695 C C . ASP A 1 89 ? 5.129 -10.977 -8.679 1.00 87.00 89 ASP A C 1
ATOM 697 O O . ASP A 1 89 ? 4.448 -10.155 -8.054 1.00 87.00 89 ASP A O 1
ATOM 701 N N . LEU A 1 90 ? 5.735 -11.998 -8.065 1.00 87.81 90 LEU A N 1
ATOM 702 C CA . LEU A 1 90 ? 5.638 -12.269 -6.630 1.00 87.81 90 LEU A CA 1
ATOM 703 C C . LEU A 1 90 ? 6.192 -11.126 -5.769 1.00 87.81 90 LEU A C 1
ATOM 705 O O . LEU A 1 90 ? 5.620 -10.825 -4.720 1.00 87.81 90 LEU A O 1
ATOM 709 N N . GLN A 1 91 ? 7.268 -10.468 -6.203 1.00 87.94 91 GLN A N 1
ATOM 710 C CA . GLN A 1 91 ? 7.876 -9.360 -5.471 1.00 87.94 91 GLN A CA 1
ATOM 711 C C . GLN A 1 91 ? 6.955 -8.139 -5.496 1.00 87.94 91 GLN A C 1
ATOM 713 O O . GLN A 1 91 ? 6.717 -7.525 -4.456 1.00 87.94 91 GLN A O 1
ATOM 718 N N . VAL A 1 92 ? 6.367 -7.829 -6.652 1.00 88.75 92 VAL A N 1
ATOM 719 C CA . VAL A 1 92 ? 5.396 -6.732 -6.784 1.00 88.75 92 VAL A CA 1
ATOM 720 C C . VAL A 1 92 ? 4.164 -6.991 -5.918 1.00 88.75 92 VAL A C 1
ATOM 722 O O . VAL A 1 92 ? 3.703 -6.092 -5.211 1.00 88.75 92 VAL A O 1
ATOM 725 N N . ARG A 1 93 ? 3.648 -8.223 -5.914 1.00 89.44 93 ARG A N 1
ATOM 726 C CA . ARG A 1 93 ? 2.511 -8.598 -5.062 1.00 89.44 93 ARG A CA 1
ATOM 727 C C . ARG A 1 93 ? 2.849 -8.482 -3.576 1.00 89.44 93 ARG A C 1
ATOM 729 O O . ARG A 1 93 ? 2.038 -7.942 -2.827 1.00 89.44 93 ARG A O 1
ATOM 736 N N . ALA A 1 94 ? 4.039 -8.913 -3.158 1.00 89.75 94 ALA A N 1
ATOM 737 C CA . ALA A 1 94 ? 4.501 -8.770 -1.778 1.00 89.75 94 ALA A CA 1
ATOM 738 C C . ALA A 1 94 ? 4.614 -7.296 -1.356 1.00 89.75 94 ALA A C 1
ATOM 740 O O . ALA A 1 94 ? 4.141 -6.934 -0.278 1.00 89.75 94 ALA A O 1
ATOM 741 N N . ILE A 1 95 ? 5.154 -6.430 -2.224 1.00 90.31 95 ILE A N 1
ATOM 742 C CA . ILE A 1 95 ? 5.190 -4.976 -2.001 1.00 90.31 95 ILE A CA 1
ATOM 743 C C . ILE A 1 95 ? 3.773 -4.442 -1.791 1.00 90.31 95 ILE A C 1
ATOM 745 O O . ILE A 1 95 ? 3.513 -3.766 -0.800 1.00 90.31 95 ILE A O 1
ATOM 749 N N . MET A 1 96 ? 2.840 -4.765 -2.690 1.00 91.62 96 MET A N 1
ATOM 750 C CA . MET A 1 96 ? 1.457 -4.289 -2.592 1.00 91.62 96 MET A CA 1
ATOM 751 C C . MET A 1 96 ? 0.787 -4.721 -1.284 1.00 91.62 96 MET A C 1
ATOM 753 O O . MET A 1 96 ? 0.116 -3.905 -0.659 1.00 91.62 96 MET A O 1
ATOM 757 N N . VAL A 1 97 ? 0.986 -5.969 -0.845 1.00 90.88 97 VAL A N 1
ATOM 758 C CA . VAL A 1 97 ? 0.464 -6.451 0.446 1.00 90.88 97 VAL A CA 1
ATOM 759 C C . VAL A 1 97 ? 1.095 -5.689 1.609 1.00 90.88 97 VAL A C 1
ATOM 761 O O . VAL A 1 97 ? 0.371 -5.208 2.477 1.00 90.88 97 VAL A O 1
ATOM 764 N N . GLY A 1 98 ? 2.421 -5.529 1.616 1.00 90.69 98 GLY A N 1
ATOM 765 C CA . GLY A 1 98 ? 3.127 -4.805 2.675 1.00 90.69 98 GLY A CA 1
ATOM 766 C C . GLY A 1 98 ? 2.675 -3.349 2.794 1.00 90.69 98 GLY A C 1
ATOM 767 O O . GLY A 1 98 ? 2.405 -2.867 3.893 1.00 90.69 98 GLY A O 1
ATOM 768 N N . VAL A 1 99 ? 2.508 -2.656 1.665 1.00 89.62 99 VAL A N 1
ATOM 769 C CA . VAL A 1 99 ? 2.022 -1.271 1.670 1.00 89.62 99 VAL A CA 1
ATOM 770 C C . VAL A 1 99 ? 0.540 -1.186 2.040 1.00 89.62 99 VAL A C 1
ATOM 772 O O . VAL A 1 99 ? 0.150 -0.291 2.787 1.00 89.62 99 VAL A O 1
ATOM 775 N N . ALA A 1 100 ? -0.290 -2.132 1.594 1.00 87.69 100 ALA A N 1
ATOM 776 C CA . ALA A 1 100 ? -1.690 -2.196 2.007 1.00 87.69 100 ALA A CA 1
ATOM 777 C C . ALA A 1 100 ? -1.835 -2.375 3.527 1.00 87.69 100 ALA A C 1
ATOM 779 O O . ALA A 1 100 ? -2.693 -1.735 4.133 1.00 87.69 100 ALA A O 1
ATOM 780 N N . LEU A 1 101 ? -0.982 -3.198 4.148 1.00 86.31 101 LEU A N 1
ATOM 781 C CA . LEU A 1 101 ? -0.933 -3.372 5.602 1.00 86.31 101 LEU A CA 1
ATOM 782 C C . LEU A 1 101 ? -0.495 -2.089 6.313 1.00 86.31 101 LEU A C 1
ATOM 784 O O . LEU A 1 101 ? -1.140 -1.686 7.279 1.00 86.31 101 LEU A O 1
ATOM 788 N N . LEU A 1 102 ? 0.544 -1.414 5.811 1.00 85.81 102 LEU A N 1
ATOM 789 C CA . LEU A 1 102 ? 0.970 -0.110 6.331 1.00 85.81 102 LEU A CA 1
ATOM 790 C C . LEU A 1 102 ? -0.189 0.892 6.321 1.00 85.81 102 LEU A C 1
ATOM 792 O O . LEU A 1 102 ? -0.479 1.491 7.352 1.00 85.81 102 LEU A O 1
ATOM 796 N N . PHE A 1 103 ? -0.903 1.014 5.201 1.00 81.56 103 PHE A N 1
ATOM 797 C CA . PHE A 1 103 ? -2.048 1.923 5.093 1.00 81.56 103 PHE A CA 1
ATOM 798 C C . PHE A 1 103 ? -3.226 1.501 5.965 1.00 81.56 103 PHE A C 1
ATOM 800 O O . PHE A 1 103 ? -3.875 2.352 6.570 1.00 81.56 103 PHE A O 1
ATOM 807 N N . MET A 1 104 ? -3.485 0.199 6.094 1.00 77.19 104 MET A N 1
ATOM 808 C CA . MET A 1 104 ? -4.495 -0.314 7.017 1.00 77.19 104 MET A CA 1
ATOM 809 C C . MET A 1 104 ? -4.202 0.146 8.446 1.00 77.19 104 MET A C 1
ATOM 811 O O . MET A 1 104 ? -5.070 0.710 9.108 1.00 77.19 104 MET A O 1
ATOM 815 N N . ILE A 1 105 ? -2.970 -0.045 8.904 1.00 78.19 105 ILE A N 1
ATOM 816 C CA . ILE A 1 105 ? -2.539 0.357 10.240 1.00 78.19 105 ILE A CA 1
ATOM 817 C C . ILE A 1 105 ? -2.647 1.875 10.408 1.00 78.19 105 ILE A C 1
ATOM 819 O O . ILE A 1 105 ? -3.180 2.346 11.411 1.00 78.19 105 ILE A O 1
ATOM 823 N N . THR A 1 106 ? -2.171 2.655 9.436 1.00 75.50 106 THR A N 1
ATOM 824 C CA . THR A 1 106 ? -2.128 4.114 9.576 1.00 75.50 106 THR A CA 1
ATOM 825 C C . THR A 1 106 ? -3.483 4.794 9.398 1.00 75.50 106 THR A C 1
ATOM 827 O O . THR A 1 106 ? -3.661 5.899 9.906 1.00 75.50 106 THR A O 1
ATOM 830 N N . GLU A 1 107 ? -4.436 4.181 8.694 1.00 72.31 107 GLU A N 1
ATOM 831 C CA . GLU A 1 107 ? -5.688 4.853 8.309 1.00 72.31 107 GLU A CA 1
ATOM 832 C C . GLU A 1 107 ? -6.962 4.170 8.790 1.00 72.31 107 GLU A C 1
ATOM 834 O O . GLU A 1 107 ? -7.955 4.858 9.020 1.00 72.31 107 GLU A O 1
ATOM 839 N N . ALA A 1 108 ? -6.965 2.845 8.938 1.00 66.81 108 ALA A N 1
ATOM 840 C CA . ALA A 1 108 ? -8.135 2.109 9.415 1.00 66.81 108 ALA A CA 1
ATOM 841 C C . ALA A 1 108 ? -8.104 1.866 10.934 1.00 66.81 108 ALA A C 1
ATOM 843 O O . ALA A 1 108 ? -9.159 1.662 11.531 1.00 66.81 108 ALA A O 1
ATOM 844 N N . TYR A 1 109 ? -6.926 1.920 11.571 1.00 74.00 109 TYR A N 1
ATOM 845 C CA . TYR A 1 109 ? -6.756 1.624 12.999 1.00 74.00 109 TYR A CA 1
ATOM 846 C C . TYR A 1 109 ? -5.987 2.736 13.735 1.00 74.00 109 TYR A C 1
ATOM 848 O O . TYR A 1 109 ? -4.798 2.588 14.024 1.00 74.00 109 TYR A O 1
ATOM 856 N N . PRO A 1 110 ? -6.651 3.849 14.106 1.00 69.81 110 PRO A N 1
ATOM 857 C CA . PRO A 1 110 ? -5.991 4.989 14.750 1.00 69.81 110 PRO A CA 1
ATOM 858 C C . PRO A 1 110 ? -5.284 4.623 16.064 1.00 69.81 110 PRO A C 1
ATOM 860 O O . PRO A 1 110 ? -4.246 5.203 16.375 1.00 69.81 110 PRO A O 1
ATOM 863 N N . LEU A 1 111 ? -5.801 3.631 16.800 1.00 78.00 111 LEU A N 1
ATOM 864 C CA . LEU A 1 111 ? -5.193 3.141 18.038 1.00 78.00 111 LEU A CA 1
ATOM 865 C C . LEU A 1 111 ? -3.858 2.423 17.778 1.00 78.00 111 LEU A C 1
ATOM 867 O O . LEU A 1 111 ? -2.867 2.729 18.430 1.00 78.00 111 LEU A O 1
ATOM 871 N N . LEU A 1 112 ? -3.795 1.549 16.765 1.00 76.00 112 LEU A N 1
ATOM 872 C CA . LEU A 1 112 ? -2.542 0.897 16.362 1.00 76.00 112 LEU A CA 1
ATOM 873 C C . LEU A 1 112 ? -1.518 1.917 15.865 1.00 76.00 112 LEU A C 1
ATOM 875 O O . LEU A 1 112 ? -0.343 1.834 16.215 1.00 76.00 112 LEU A O 1
ATOM 879 N N . ARG A 1 113 ? -1.961 2.920 15.097 1.00 77.12 113 ARG A N 1
ATOM 880 C CA . ARG A 1 113 ? -1.097 4.032 14.688 1.00 77.12 113 ARG A CA 1
ATOM 881 C C . ARG A 1 113 ? -0.516 4.773 15.893 1.00 77.12 113 ARG A C 1
ATOM 883 O O . ARG A 1 113 ? 0.670 5.085 15.879 1.00 77.12 113 ARG A O 1
ATOM 890 N N . ALA A 1 114 ? -1.326 5.066 16.910 1.00 82.06 114 ALA A N 1
ATOM 891 C CA . ALA A 1 114 ? -0.859 5.739 18.120 1.00 82.06 114 ALA A CA 1
ATOM 892 C C . ALA A 1 114 ? 0.179 4.893 18.874 1.00 82.06 114 ALA A C 1
ATOM 894 O O . ALA A 1 114 ? 1.253 5.400 19.188 1.00 82.06 114 ALA A O 1
ATOM 895 N N . MET A 1 115 ? -0.095 3.599 19.066 1.00 83.50 115 MET A N 1
ATOM 896 C CA . MET A 1 115 ? 0.826 2.666 19.727 1.00 83.50 115 MET A CA 1
ATOM 897 C C . MET A 1 115 ? 2.154 2.519 18.973 1.00 83.50 115 MET A C 1
ATOM 899 O O . MET A 1 115 ? 3.209 2.477 19.596 1.00 83.50 115 MET A O 1
ATOM 903 N N . LEU A 1 116 ? 2.131 2.495 17.637 1.00 80.62 116 LEU A N 1
ATOM 904 C CA . LEU A 1 116 ? 3.352 2.457 16.823 1.00 80.62 116 LEU A CA 1
ATOM 905 C C . LEU A 1 116 ? 4.167 3.745 16.928 1.00 80.62 116 LEU A C 1
ATOM 907 O O . LEU A 1 116 ? 5.388 3.704 17.031 1.00 80.62 116 LEU A O 1
ATOM 911 N N . LEU A 1 117 ? 3.505 4.903 16.917 1.00 83.44 117 LEU A N 1
ATOM 912 C CA . LEU A 1 117 ? 4.195 6.176 17.122 1.00 83.44 117 LEU A CA 1
ATOM 913 C C . LEU A 1 117 ? 4.820 6.261 18.518 1.00 83.44 117 LEU A C 1
ATOM 915 O O . LEU A 1 117 ? 5.861 6.892 18.678 1.00 83.44 117 LEU A O 1
ATOM 919 N N . GLU A 1 118 ? 4.194 5.648 19.520 1.00 86.94 118 GLU A N 1
ATOM 920 C CA . GLU A 1 118 ? 4.734 5.559 20.874 1.00 86.94 118 GLU A CA 1
ATOM 921 C C . GLU A 1 118 ? 5.919 4.589 20.962 1.00 86.94 118 GLU A C 1
ATOM 923 O O . GLU A 1 118 ? 6.949 4.949 21.532 1.00 86.94 118 GLU A O 1
ATOM 928 N N . SER A 1 119 ? 5.830 3.406 20.344 1.00 81.50 119 SER A N 1
ATOM 929 C CA . SER A 1 119 ? 6.937 2.441 20.335 1.00 81.50 119 SER A CA 1
ATOM 930 C C . SER A 1 119 ? 8.183 3.022 19.668 1.00 81.50 119 SER A C 1
ATOM 932 O O . SER A 1 119 ? 9.279 2.891 20.197 1.00 81.50 119 SER A O 1
ATOM 934 N N . MET A 1 120 ? 8.011 3.758 18.567 1.00 80.31 120 MET A N 1
ATOM 935 C CA . MET A 1 120 ? 9.113 4.415 17.857 1.00 80.31 120 MET A CA 1
ATOM 936 C C . MET A 1 120 ? 9.801 5.527 18.662 1.00 80.31 120 MET A C 1
ATOM 938 O O . MET A 1 120 ? 10.923 5.892 18.331 1.00 80.31 120 MET A O 1
ATOM 942 N N . LYS A 1 121 ? 9.153 6.090 19.693 1.00 80.75 121 LYS A N 1
ATOM 943 C CA . LYS A 1 121 ? 9.783 7.084 20.581 1.00 80.75 121 LYS A CA 1
ATOM 944 C C . LYS A 1 121 ? 10.671 6.430 21.638 1.00 80.75 121 LYS A C 1
ATOM 946 O O . LYS A 1 121 ? 11.658 7.041 22.043 1.00 80.75 121 LYS A O 1
ATOM 951 N N . LYS A 1 122 ? 10.322 5.217 22.083 1.00 57.69 122 LYS A N 1
ATOM 952 C CA . LYS A 1 122 ? 11.061 4.477 23.119 1.00 57.69 122 LYS A CA 1
ATOM 953 C C 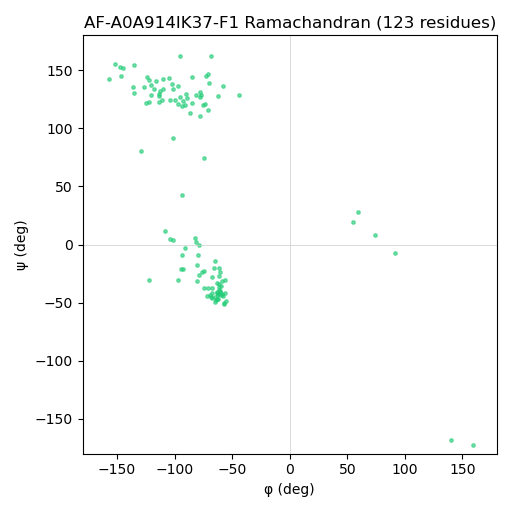. LYS A 1 122 ? 12.450 4.025 22.665 1.00 57.69 122 LYS A C 1
ATOM 955 O O . LYS A 1 122 ? 13.334 3.962 23.504 1.00 57.69 122 LYS A O 1
ATOM 960 N N . ASP A 1 123 ? 12.651 3.805 21.368 1.00 54.69 123 ASP A N 1
ATOM 961 C CA . ASP A 1 123 ? 13.936 3.366 20.797 1.00 54.69 123 ASP A CA 1
ATOM 962 C C . ASP A 1 123 ? 14.942 4.518 20.554 1.00 54.69 123 ASP A C 1
ATOM 964 O O . ASP A 1 123 ? 15.997 4.310 19.956 1.00 54.69 123 ASP A O 1
ATOM 968 N N . THR A 1 124 ? 14.617 5.745 20.983 1.00 50.53 124 THR A N 1
ATOM 969 C CA . THR A 1 124 ? 15.456 6.956 20.816 1.00 50.53 124 THR A CA 1
ATOM 970 C C . THR A 1 124 ? 16.103 7.462 22.116 1.00 50.53 124 THR A C 1
ATOM 972 O O . THR A 1 124 ? 16.640 8.571 22.127 1.00 50.53 124 THR A O 1
ATOM 975 N N . LEU A 1 125 ? 16.060 6.675 23.197 1.00 40.88 125 LEU A N 1
ATOM 976 C CA . LEU A 1 125 ? 16.756 6.913 24.473 1.00 40.88 125 LEU A CA 1
ATOM 977 C C . LEU A 1 125 ? 17.781 5.803 24.720 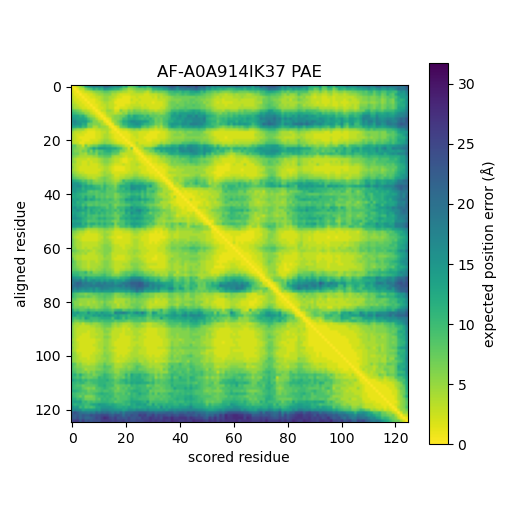1.00 40.88 125 LEU A C 1
ATOM 979 O O . LEU A 1 125 ? 18.853 6.132 25.270 1.00 40.88 125 LEU A O 1
#

Sequence (125 aa):
MATLFKVMRQPSPLGENYVVIRNPSKEPVMKIERVVASLYPIGKAMGLLGTNCVYWFKRMDGTVLGYVRPKLVLNSNTLIVKFTSTNTDLQVRAIMVGVALLFMITEAYPLLRAMLLESMKKDTL

Radius of gyration: 15.6 Å; Cα contacts (8 Å, |Δi|>4): 204; chains: 1; bounding box: 44×31×41 Å